Protein AF-A0A7X7Q113-F1 (afdb_monomer)

Mean predicted aligned error: 9.28 Å

Radius of gyration: 23.84 Å; Cα contacts (8 Å, |Δi|>4): 70; chains: 1; bounding box: 50×26×74 Å

Structure (mmCIF, N/CA/C/O backbone):
data_AF-A0A7X7Q113-F1
#
_entry.id   AF-A0A7X7Q113-F1
#
loop_
_atom_site.group_PDB
_atom_site.id
_atom_site.type_symbol
_atom_site.label_atom_id
_atom_site.label_alt_id
_atom_site.label_comp_id
_atom_site.label_asym_id
_atom_site.label_entity_id
_atom_site.label_seq_id
_atom_site.pdbx_PDB_ins_code
_atom_site.Cartn_x
_atom_site.Cartn_y
_atom_site.Cartn_z
_atom_site.occupancy
_atom_site.B_iso_or_equiv
_atom_site.auth_seq_id
_atom_site.auth_comp_id
_atom_site.auth_asym_id
_atom_site.auth_atom_id
_atom_site.pdbx_PDB_model_num
ATOM 1 N N . MET A 1 1 ? -24.265 -12.785 23.932 1.00 40.69 1 MET A N 1
ATOM 2 C CA . MET A 1 1 ? -24.014 -12.085 22.654 1.00 40.69 1 MET A CA 1
ATOM 3 C C . MET A 1 1 ? -23.791 -13.153 21.601 1.00 40.69 1 MET A C 1
ATOM 5 O O . MET A 1 1 ? -22.814 -13.877 21.727 1.00 40.69 1 MET A O 1
ATOM 9 N N . GLU A 1 2 ? -24.715 -13.321 20.654 1.00 35.16 2 GLU A N 1
ATOM 10 C CA . GLU A 1 2 ? -24.545 -14.275 19.549 1.00 35.16 2 GLU A CA 1
ATOM 11 C C . GLU A 1 2 ? -23.241 -13.982 18.796 1.00 35.16 2 GLU A C 1
ATOM 13 O O . GLU A 1 2 ? -22.988 -12.841 18.396 1.00 35.16 2 GLU A O 1
ATOM 18 N N . GLU A 1 3 ? -22.408 -15.008 18.610 1.00 43.66 3 GLU A N 1
ATOM 19 C CA . GLU A 1 3 ? -21.246 -14.952 17.726 1.00 43.66 3 GLU A CA 1
ATOM 20 C C . GLU A 1 3 ? -21.732 -14.803 16.286 1.00 43.66 3 GLU A C 1
ATOM 22 O O . GLU A 1 3 ? -21.934 -15.765 15.544 1.00 43.66 3 GLU A O 1
ATOM 27 N N . LYS A 1 4 ? -21.954 -13.557 15.875 1.00 56.31 4 LYS A N 1
ATOM 28 C CA . LYS A 1 4 ? -22.219 -13.236 14.481 1.00 56.31 4 LYS A CA 1
ATOM 29 C C . LYS A 1 4 ? -20.980 -13.661 13.691 1.00 56.31 4 LYS A C 1
ATOM 31 O O . LYS A 1 4 ? -19.933 -13.033 13.838 1.00 56.31 4 LYS A O 1
ATOM 36 N N . LYS A 1 5 ? -21.084 -14.725 12.883 1.00 53.53 5 LYS A N 1
ATOM 37 C CA . LY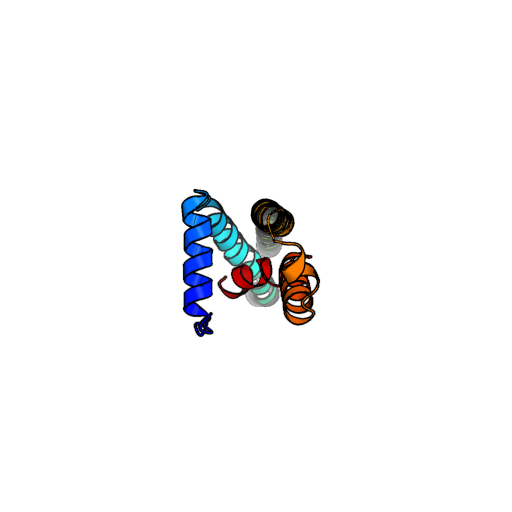S A 1 5 ? -20.001 -15.184 11.995 1.00 53.53 5 LYS A CA 1
ATOM 38 C C . LYS A 1 5 ? -19.566 -14.020 11.106 1.00 53.53 5 LYS A C 1
ATOM 40 O O . LYS A 1 5 ? -20.217 -13.701 10.111 1.00 53.53 5 LYS A O 1
ATOM 45 N N . MET A 1 6 ? -18.484 -13.349 11.492 1.00 64.50 6 MET A N 1
ATOM 46 C CA . MET A 1 6 ? -17.931 -12.238 10.732 1.00 64.50 6 MET A CA 1
ATOM 47 C C . MET A 1 6 ? -17.257 -12.814 9.492 1.00 64.50 6 MET A C 1
ATOM 49 O O . MET A 1 6 ? -16.135 -13.299 9.544 1.00 64.50 6 MET A O 1
ATOM 53 N N . THR A 1 7 ? -17.984 -12.812 8.378 1.00 75.62 7 THR A N 1
ATOM 54 C CA . THR A 1 7 ? -17.443 -13.232 7.083 1.00 75.62 7 THR A CA 1
ATOM 55 C C . THR A 1 7 ? -16.465 -12.169 6.586 1.00 75.62 7 THR A C 1
ATOM 57 O O . THR A 1 7 ? -16.705 -10.975 6.783 1.00 75.62 7 THR A O 1
ATOM 60 N N . THR A 1 8 ? -15.395 -12.567 5.899 1.00 69.81 8 THR A N 1
ATOM 61 C CA . THR A 1 8 ? -14.359 -11.664 5.358 1.00 69.81 8 THR A CA 1
ATOM 62 C C . THR A 1 8 ? -14.962 -10.520 4.535 1.00 69.81 8 THR A C 1
ATOM 64 O O . THR A 1 8 ? -14.569 -9.365 4.673 1.00 69.81 8 THR A O 1
ATOM 67 N N . TRP A 1 9 ? -16.022 -10.815 3.777 1.00 71.50 9 TRP A N 1
ATOM 68 C CA . TRP A 1 9 ? -16.781 -9.837 2.995 1.00 71.50 9 TRP A CA 1
ATOM 69 C C . TRP A 1 9 ? -17.469 -8.752 3.838 1.00 71.50 9 TRP A C 1
ATOM 71 O O . TRP A 1 9 ? -17.511 -7.582 3.462 1.00 71.50 9 TRP A O 1
ATOM 81 N N . TYR A 1 10 ? -17.997 -9.116 5.009 1.00 77.50 10 TYR A N 1
ATOM 82 C CA . TYR A 1 10 ? -18.615 -8.160 5.928 1.00 77.50 10 TYR A CA 1
ATOM 83 C C . TYR A 1 10 ? -17.572 -7.206 6.518 1.00 77.50 10 TYR A C 1
ATOM 85 O O . TYR A 1 10 ? -17.827 -6.006 6.642 1.00 77.50 10 TYR A O 1
ATOM 93 N N . ILE A 1 11 ? -16.388 -7.733 6.840 1.00 75.56 11 ILE A N 1
ATOM 94 C CA . ILE A 1 11 ? -15.259 -6.942 7.336 1.00 75.56 11 ILE A CA 1
ATOM 95 C C . ILE A 1 11 ? -14.795 -5.976 6.243 1.00 75.56 11 ILE A C 1
ATOM 97 O O . ILE A 1 11 ? -14.742 -4.775 6.499 1.00 75.56 11 ILE A O 1
ATOM 101 N N . ALA A 1 12 ? -14.587 -6.459 5.016 1.00 69.81 12 ALA A N 1
ATOM 102 C CA . ALA A 1 12 ? -14.220 -5.624 3.873 1.00 69.81 12 ALA A CA 1
ATOM 103 C C . ALA A 1 12 ? -15.246 -4.504 3.622 1.00 69.81 12 ALA A C 1
ATOM 105 O O . ALA A 1 12 ? -14.882 -3.333 3.531 1.00 69.81 12 ALA A O 1
ATOM 106 N N . LYS A 1 13 ? -16.550 -4.822 3.618 1.00 76.69 13 LYS A N 1
ATOM 107 C CA . LYS A 1 13 ? -17.622 -3.824 3.445 1.00 76.69 13 LYS A CA 1
ATOM 108 C C . LYS A 1 13 ? -17.646 -2.785 4.571 1.00 76.69 13 LYS A C 1
ATOM 110 O O . LYS A 1 13 ? -17.910 -1.610 4.318 1.00 76.69 13 LYS A O 1
ATOM 115 N N . ARG A 1 14 ? -17.384 -3.194 5.817 1.00 76.88 14 ARG A N 1
ATOM 116 C CA . ARG A 1 14 ? -17.295 -2.279 6.966 1.00 76.88 14 ARG A CA 1
ATOM 117 C C . ARG A 1 14 ? -16.093 -1.340 6.839 1.00 76.88 14 ARG A C 1
ATOM 119 O O . ARG A 1 14 ? -16.253 -0.148 7.091 1.00 76.88 14 ARG A O 1
ATOM 126 N N . GLN A 1 15 ? -14.942 -1.865 6.434 1.00 73.44 15 GLN A N 1
ATOM 127 C CA . GLN A 1 15 ? -13.718 -1.088 6.228 1.00 73.44 15 GLN A CA 1
ATOM 128 C C . GLN A 1 15 ? -13.879 -0.084 5.072 1.00 73.44 15 GLN A C 1
ATOM 130 O O . GLN A 1 15 ? -13.635 1.108 5.245 1.00 73.44 15 GLN A O 1
ATOM 135 N N . LEU A 1 16 ? -14.449 -0.514 3.941 1.00 71.50 16 LEU A N 1
ATOM 136 C CA . LEU A 1 16 ? -14.838 0.374 2.837 1.00 71.50 16 LEU A CA 1
ATOM 137 C C . LEU A 1 16 ? -15.810 1.475 3.286 1.00 71.50 16 LEU A C 1
ATOM 139 O O . LEU A 1 16 ? -15.664 2.635 2.906 1.00 71.50 16 LEU A O 1
ATOM 143 N N . LYS A 1 17 ? -16.786 1.147 4.140 1.00 75.50 17 LYS A N 1
ATOM 144 C CA . LYS A 1 17 ? -17.723 2.142 4.679 1.00 75.50 17 LYS A CA 1
ATOM 145 C C . LYS A 1 17 ? -17.030 3.160 5.594 1.00 75.50 17 LYS A C 1
ATOM 147 O O . LYS A 1 17 ? -17.382 4.337 5.535 1.00 75.50 17 LYS A O 1
ATOM 152 N N . MET A 1 18 ? -16.062 2.741 6.415 1.00 70.62 18 MET A N 1
ATOM 153 C CA . MET A 1 18 ? -15.249 3.660 7.229 1.00 70.62 18 MET A CA 1
ATOM 154 C C . MET A 1 18 ? -14.495 4.658 6.345 1.00 70.62 18 MET A C 1
ATOM 156 O O . MET A 1 18 ? -14.596 5.859 6.575 1.00 70.62 18 MET A O 1
ATOM 160 N N . LEU A 1 19 ? -13.856 4.180 5.277 1.00 68.62 19 LEU A N 1
ATOM 161 C CA . LEU A 1 19 ? -13.129 5.019 4.318 1.00 68.62 19 LEU A CA 1
ATOM 162 C C . LEU A 1 19 ? -14.017 6.055 3.611 1.00 68.62 19 LEU A C 1
ATOM 164 O O . LEU A 1 19 ? -13.643 7.222 3.487 1.00 68.62 19 LEU A O 1
ATOM 168 N N . ILE A 1 20 ? -15.215 5.649 3.181 1.00 66.88 20 ILE A N 1
ATOM 169 C CA . ILE A 1 20 ? -16.185 6.551 2.536 1.00 66.88 20 ILE A CA 1
ATOM 170 C C . ILE A 1 20 ? -16.673 7.625 3.519 1.00 66.88 20 ILE A C 1
ATOM 172 O O . ILE A 1 20 ? -16.859 8.780 3.137 1.00 66.88 20 ILE A O 1
ATOM 176 N N . THR A 1 21 ? -16.847 7.261 4.793 1.00 66.62 21 THR A N 1
ATOM 177 C CA . THR A 1 21 ? -17.321 8.179 5.842 1.00 66.62 21 THR A CA 1
ATOM 178 C C . THR A 1 21 ? -16.294 9.272 6.145 1.00 66.62 21 THR A C 1
ATOM 180 O O . THR A 1 21 ? -16.668 10.417 6.383 1.00 66.62 21 THR A O 1
ATOM 183 N N . GLU A 1 22 ? -15.003 8.951 6.072 1.00 67.19 22 GLU A N 1
ATOM 184 C CA . GLU A 1 22 ? -13.912 9.902 6.318 1.00 67.19 22 GLU A CA 1
ATOM 185 C C . GLU A 1 22 ? -13.577 10.766 5.069 1.00 67.19 22 GLU A C 1
ATOM 187 O O . GLU A 1 22 ? -12.689 11.611 5.132 1.00 67.19 22 GLU A O 1
ATOM 192 N N . ARG A 1 23 ? -14.314 10.615 3.947 1.00 61.78 23 ARG A N 1
ATOM 193 C CA . ARG A 1 23 ? -14.159 11.351 2.662 1.00 61.78 23 ARG A CA 1
ATOM 194 C C . ARG A 1 23 ? -12.783 11.241 1.993 1.00 61.78 23 ARG A C 1
ATOM 196 O O . ARG A 1 23 ? -12.395 12.117 1.224 1.00 61.78 23 ARG A O 1
ATOM 203 N N . GLN A 1 24 ? -12.043 10.164 2.231 1.00 66.25 24 GLN A N 1
ATOM 204 C CA . GLN A 1 24 ? -10.666 10.055 1.738 1.00 66.25 24 GLN A CA 1
ATOM 205 C C . GLN A 1 24 ? -10.522 9.090 0.551 1.00 66.25 24 GLN A C 1
ATOM 207 O O . GLN A 1 24 ? -9.578 8.313 0.452 1.00 66.25 24 GLN A O 1
ATOM 212 N N . TYR A 1 25 ? -11.451 9.185 -0.402 1.00 66.94 25 TYR A N 1
ATOM 213 C CA . TYR A 1 25 ? -11.435 8.445 -1.676 1.00 66.94 25 TYR A CA 1
ATOM 214 C C . TYR A 1 25 ? -10.148 8.656 -2.492 1.00 66.94 25 TYR A C 1
ATOM 216 O O . TYR A 1 25 ? -9.777 7.791 -3.279 1.00 66.94 25 TYR A O 1
ATOM 224 N N . PHE A 1 26 ? -9.447 9.773 -2.273 1.00 68.56 26 PHE A N 1
ATOM 225 C CA . PHE A 1 26 ? -8.160 10.071 -2.903 1.00 68.56 26 PHE A CA 1
ATOM 226 C C . PHE A 1 26 ? -7.081 9.017 -2.610 1.00 68.56 26 PHE A C 1
ATOM 228 O O . PHE A 1 26 ? -6.199 8.805 -3.435 1.00 68.56 26 PHE A O 1
ATOM 235 N N . VAL A 1 27 ? -7.172 8.309 -1.483 1.00 71.69 27 VAL A N 1
ATOM 236 C CA . VAL A 1 27 ? -6.171 7.298 -1.115 1.00 71.69 27 VAL A CA 1
ATOM 237 C C . VAL A 1 27 ? -6.253 6.073 -2.009 1.00 71.69 27 VAL A C 1
ATOM 239 O O . VAL A 1 27 ? -5.222 5.582 -2.433 1.00 71.69 27 VAL A O 1
ATOM 242 N N . PHE A 1 28 ? -7.449 5.646 -2.425 1.00 72.38 28 PHE A N 1
ATOM 243 C CA . PHE A 1 28 ? -7.561 4.568 -3.415 1.00 72.38 28 PHE A CA 1
ATOM 244 C C . PHE A 1 28 ? -6.943 4.940 -4.755 1.00 72.38 28 PHE A C 1
ATOM 246 O O . PHE A 1 28 ? -6.352 4.099 -5.423 1.00 72.38 28 PHE A O 1
ATOM 253 N N . PHE A 1 29 ? -7.080 6.203 -5.149 1.00 75.94 29 PHE A N 1
ATOM 254 C CA . PHE A 1 29 ? -6.461 6.692 -6.368 1.00 75.94 29 PHE A CA 1
ATOM 255 C C . PHE A 1 29 ? -4.930 6.697 -6.250 1.00 75.94 29 PHE A C 1
ATOM 257 O O . PHE A 1 29 ? -4.256 6.251 -7.174 1.00 75.94 29 PHE A O 1
ATOM 264 N N . MET A 1 30 ? -4.388 7.117 -5.101 1.00 75.12 30 MET A N 1
ATOM 265 C CA . MET A 1 30 ? -2.951 7.048 -4.806 1.00 75.12 30 MET A CA 1
ATOM 266 C C . MET A 1 30 ? -2.426 5.608 -4.754 1.00 75.12 30 MET A C 1
ATOM 268 O O . MET A 1 30 ? -1.446 5.317 -5.432 1.00 75.12 30 MET A O 1
ATOM 272 N N . MET A 1 31 ? -3.114 4.696 -4.061 1.00 77.19 31 MET A N 1
ATOM 273 C CA . MET A 1 31 ? -2.768 3.269 -4.020 1.00 77.19 31 MET A CA 1
ATOM 274 C C . MET A 1 31 ? -2.790 2.644 -5.418 1.00 77.19 31 MET A C 1
ATOM 276 O O . MET A 1 31 ? -1.891 1.892 -5.779 1.00 77.19 31 MET A O 1
ATOM 280 N N . PHE A 1 32 ? -3.789 2.978 -6.242 1.00 82.12 32 PHE A N 1
ATOM 281 C CA . PHE A 1 32 ? -3.873 2.486 -7.617 1.00 82.12 32 PHE A CA 1
ATOM 282 C C . PHE A 1 32 ? -2.720 3.003 -8.486 1.00 82.12 32 PHE A C 1
ATOM 284 O O . PHE A 1 32 ? -2.114 2.232 -9.227 1.00 82.12 32 PHE A O 1
ATOM 291 N N . ILE A 1 33 ? -2.387 4.294 -8.377 1.00 83.44 33 ILE A N 1
ATOM 292 C CA . ILE A 1 33 ? -1.211 4.873 -9.037 1.00 83.44 33 ILE A CA 1
ATOM 293 C C . ILE A 1 33 ? 0.045 4.132 -8.580 1.00 83.44 33 ILE A C 1
ATOM 295 O O . ILE A 1 33 ? 0.800 3.645 -9.418 1.00 83.44 33 ILE A O 1
ATOM 299 N N . ASN A 1 34 ? 0.236 3.987 -7.270 1.00 85.38 34 ASN A N 1
ATOM 300 C CA . ASN A 1 34 ? 1.380 3.288 -6.704 1.00 85.38 34 ASN A CA 1
ATOM 301 C C . ASN A 1 34 ? 1.486 1.859 -7.260 1.00 85.38 34 ASN A C 1
ATOM 303 O O . ASN A 1 34 ? 2.526 1.488 -7.790 1.00 85.38 34 ASN A O 1
ATOM 307 N N . MET A 1 35 ? 0.386 1.102 -7.276 1.00 85.50 35 MET A N 1
ATOM 308 C CA . MET A 1 35 ? 0.328 -0.252 -7.837 1.00 85.50 35 MET A CA 1
ATOM 309 C C . MET A 1 35 ? 0.778 -0.301 -9.307 1.00 85.50 35 MET A C 1
ATOM 311 O O . MET A 1 35 ? 1.561 -1.172 -9.687 1.00 85.50 35 MET A O 1
ATOM 315 N N . VAL A 1 36 ? 0.319 0.638 -10.142 1.00 87.81 36 VAL A N 1
ATOM 316 C CA . VAL A 1 36 ? 0.692 0.696 -11.566 1.00 87.81 36 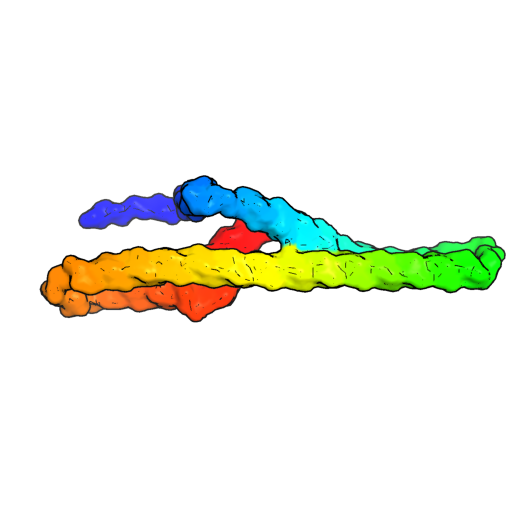VAL A CA 1
ATOM 317 C C . VAL A 1 36 ? 2.173 1.050 -11.740 1.00 87.81 36 VAL A C 1
ATOM 319 O O . VAL A 1 36 ? 2.880 0.400 -12.513 1.00 87.81 36 VAL A O 1
ATOM 322 N N . PHE A 1 37 ? 2.680 2.053 -11.023 1.00 87.25 37 PHE A N 1
ATOM 323 C CA . PHE A 1 37 ? 4.069 2.504 -11.167 1.00 87.25 37 PHE A CA 1
ATOM 324 C C . PHE A 1 37 ? 5.078 1.549 -10.512 1.00 87.25 37 PHE A C 1
ATOM 326 O O . PHE A 1 37 ? 6.111 1.247 -11.107 1.00 87.25 37 PHE A O 1
ATOM 333 N N . ALA A 1 38 ? 4.763 0.987 -9.347 1.00 87.06 38 ALA A N 1
ATOM 334 C CA . ALA A 1 38 ? 5.576 -0.047 -8.713 1.00 87.06 38 ALA A CA 1
ATOM 335 C C . ALA A 1 38 ? 5.569 -1.348 -9.535 1.00 87.06 38 ALA A C 1
ATOM 337 O O . ALA A 1 38 ? 6.613 -1.971 -9.721 1.00 87.06 38 ALA A O 1
ATOM 338 N N . GLY A 1 39 ? 4.412 -1.731 -10.088 1.00 86.19 39 GLY A N 1
ATOM 339 C CA . GLY A 1 39 ? 4.264 -2.930 -10.916 1.00 86.19 39 GLY A CA 1
ATOM 340 C C . GLY A 1 39 ? 4.917 -2.829 -12.299 1.00 86.19 39 GLY A C 1
ATOM 341 O O . GLY A 1 39 ? 5.299 -3.847 -12.871 1.00 86.19 39 GLY A O 1
ATOM 342 N N . THR A 1 40 ? 5.098 -1.622 -12.842 1.00 88.38 40 THR A N 1
ATOM 343 C CA . THR A 1 40 ? 5.765 -1.420 -14.143 1.00 88.38 40 THR A CA 1
ATOM 344 C C . THR A 1 40 ? 7.288 -1.505 -14.062 1.00 88.38 40 THR A C 1
ATOM 346 O O . THR A 1 40 ? 7.912 -1.897 -15.046 1.00 88.38 40 THR A O 1
ATOM 349 N N . LEU A 1 41 ? 7.904 -1.235 -12.907 1.00 87.94 41 LEU A N 1
ATOM 350 C CA . LEU A 1 41 ? 9.354 -1.372 -12.709 1.00 87.94 41 LEU A CA 1
ATOM 351 C C . LEU A 1 41 ? 9.914 -2.763 -13.075 1.00 87.94 41 LEU A C 1
ATOM 353 O O . LEU A 1 41 ? 10.842 -2.819 -13.888 1.00 87.94 41 LEU A O 1
ATOM 357 N N . PRO A 1 42 ? 9.381 -3.890 -12.556 1.00 89.31 42 PRO A N 1
ATOM 358 C CA . PRO A 1 42 ? 9.875 -5.217 -12.926 1.00 89.31 42 PRO A CA 1
ATOM 359 C C . PRO A 1 42 ? 9.618 -5.548 -14.401 1.00 89.31 42 PRO A C 1
ATOM 361 O O . PRO A 1 42 ? 10.419 -6.250 -15.017 1.00 89.31 42 PRO A O 1
ATOM 364 N N . VAL A 1 43 ? 8.543 -5.011 -14.991 1.00 88.75 43 VAL A N 1
ATOM 365 C CA . VAL A 1 43 ? 8.257 -5.160 -16.424 1.00 88.75 43 VAL A CA 1
ATOM 366 C C . VAL A 1 43 ? 9.352 -4.474 -17.238 1.00 88.75 43 VAL A C 1
ATOM 368 O O . VAL A 1 43 ? 9.988 -5.122 -18.064 1.00 88.75 43 VAL A O 1
ATOM 371 N N . ILE A 1 44 ? 9.645 -3.200 -16.958 1.00 86.12 44 ILE A N 1
ATOM 372 C CA . ILE A 1 44 ? 10.720 -2.452 -17.626 1.00 86.12 44 ILE A CA 1
ATOM 373 C C . ILE A 1 44 ? 12.050 -3.201 -17.486 1.00 86.12 44 ILE A C 1
ATOM 375 O O . ILE A 1 44 ? 12.727 -3.429 -18.487 1.00 86.12 44 ILE A O 1
ATOM 379 N N . ALA A 1 45 ? 12.387 -3.651 -16.274 1.00 86.56 45 ALA A N 1
ATOM 380 C CA . ALA A 1 45 ? 13.619 -4.389 -16.009 1.00 86.56 45 ALA A CA 1
ATOM 381 C C . ALA A 1 45 ? 13.747 -5.667 -16.859 1.00 86.56 45 ALA A C 1
ATOM 383 O O . ALA A 1 45 ? 14.826 -5.953 -17.377 1.00 86.56 45 ALA A O 1
ATOM 384 N N . ALA A 1 46 ? 12.650 -6.403 -17.059 1.00 88.56 46 ALA A N 1
ATOM 385 C CA . ALA A 1 46 ? 12.629 -7.607 -17.889 1.00 88.56 46 ALA A CA 1
ATOM 386 C C . ALA A 1 46 ? 12.768 -7.313 -19.394 1.00 88.56 46 ALA A C 1
ATOM 388 O O . ALA A 1 46 ? 13.290 -8.146 -20.137 1.00 88.56 46 ALA A O 1
ATOM 389 N N . PHE A 1 47 ? 12.320 -6.142 -19.856 1.00 86.56 47 PHE A N 1
ATOM 390 C CA . PHE A 1 47 ? 12.401 -5.752 -21.266 1.00 86.56 47 PHE A CA 1
ATOM 391 C C . PHE A 1 47 ? 13.744 -5.117 -21.658 1.00 86.56 47 PHE A C 1
ATOM 393 O O . PHE A 1 47 ? 14.093 -5.164 -22.838 1.00 86.56 47 PHE A O 1
ATOM 400 N N . ILE A 1 48 ? 14.529 -4.589 -20.708 1.00 84.56 48 ILE A N 1
ATOM 401 C CA . ILE A 1 48 ? 15.848 -3.981 -20.983 1.00 84.56 48 ILE A CA 1
ATOM 402 C C . ILE A 1 48 ? 16.762 -4.904 -21.817 1.00 84.56 48 ILE A C 1
ATOM 404 O O . ILE A 1 48 ? 17.241 -4.454 -22.860 1.00 84.56 48 ILE A O 1
ATOM 408 N N . PRO A 1 49 ? 16.988 -6.186 -21.454 1.00 85.25 49 PRO A N 1
ATOM 409 C CA . PRO A 1 49 ? 17.861 -7.065 -22.233 1.00 85.25 49 PRO A CA 1
ATOM 410 C C . PRO A 1 49 ? 17.364 -7.281 -23.662 1.00 85.25 49 PRO A C 1
ATOM 412 O O . PRO A 1 49 ? 18.166 -7.359 -24.588 1.00 85.25 49 PRO A O 1
ATOM 415 N N . ARG A 1 50 ? 16.039 -7.347 -23.851 1.00 86.12 50 ARG A N 1
ATOM 416 C CA . ARG A 1 50 ? 15.438 -7.539 -25.171 1.00 86.12 50 ARG A CA 1
ATOM 417 C C . ARG A 1 50 ? 15.692 -6.341 -26.081 1.00 86.12 50 ARG A C 1
ATOM 419 O O . ARG A 1 50 ? 16.139 -6.543 -27.203 1.00 86.12 50 ARG A O 1
ATOM 426 N N . PHE A 1 51 ? 15.498 -5.121 -25.578 1.00 83.31 51 PHE A N 1
ATOM 427 C CA . PHE A 1 51 ? 15.807 -3.908 -26.340 1.00 83.31 51 PHE A CA 1
ATOM 428 C C . PHE A 1 51 ? 17.287 -3.832 -26.731 1.00 83.31 51 PHE A C 1
ATOM 430 O O . PHE A 1 51 ? 17.604 -3.479 -27.862 1.00 83.31 51 PHE A O 1
ATOM 437 N N . ILE A 1 52 ? 18.195 -4.211 -25.826 1.00 81.31 52 ILE A N 1
ATOM 438 C CA . ILE A 1 52 ? 19.636 -4.226 -26.114 1.00 81.31 52 ILE A CA 1
ATOM 439 C C . ILE A 1 52 ? 19.962 -5.222 -27.236 1.00 81.31 52 ILE A C 1
ATOM 441 O O . ILE A 1 52 ? 20.704 -4.883 -28.155 1.00 81.31 52 ILE A O 1
ATOM 445 N N . ILE A 1 53 ? 19.406 -6.437 -27.181 1.00 85.12 53 ILE A N 1
ATOM 446 C CA . ILE A 1 53 ? 19.635 -7.466 -28.207 1.00 85.12 53 ILE A CA 1
ATOM 447 C C . ILE A 1 53 ? 19.093 -7.013 -29.561 1.00 85.12 53 ILE A C 1
ATOM 449 O O . ILE A 1 53 ? 19.809 -7.122 -30.555 1.00 85.12 53 ILE A O 1
ATOM 453 N N . ASP A 1 54 ? 17.869 -6.484 -29.598 1.00 85.00 54 ASP A N 1
ATOM 454 C CA . ASP A 1 54 ? 17.249 -6.028 -30.843 1.00 85.00 54 ASP A CA 1
ATOM 455 C C . ASP A 1 54 ? 18.134 -4.970 -31.521 1.00 85.00 54 ASP A C 1
ATOM 457 O O . ASP A 1 54 ? 18.450 -5.106 -32.702 1.00 85.00 54 ASP A O 1
ATOM 461 N N . HIS A 1 55 ? 18.652 -4.007 -30.750 1.00 79.75 55 HIS A N 1
ATOM 462 C CA . HIS A 1 55 ? 19.571 -2.978 -31.241 1.00 79.75 55 HIS A CA 1
ATOM 463 C C . HIS A 1 55 ? 20.947 -3.501 -31.687 1.00 79.75 55 HIS A C 1
ATOM 465 O O . HIS A 1 55 ? 21.524 -2.977 -32.644 1.00 79.75 55 HIS A O 1
ATOM 471 N N . LEU A 1 56 ? 21.483 -4.531 -31.025 1.00 78.50 56 LEU A N 1
ATOM 472 C CA . LEU A 1 56 ? 22.740 -5.172 -31.433 1.00 78.50 56 LEU A CA 1
ATOM 473 C C . LEU A 1 56 ? 22.587 -5.941 -32.753 1.00 78.50 56 LEU A C 1
ATOM 475 O O . LEU A 1 56 ? 23.503 -5.948 -33.572 1.00 78.50 56 LEU A O 1
ATOM 479 N N . VAL A 1 57 ? 21.436 -6.583 -32.971 1.00 84.44 57 VAL A N 1
ATOM 480 C CA . VAL A 1 57 ? 21.169 -7.385 -34.176 1.00 84.44 57 VAL A CA 1
ATOM 481 C C . VAL A 1 5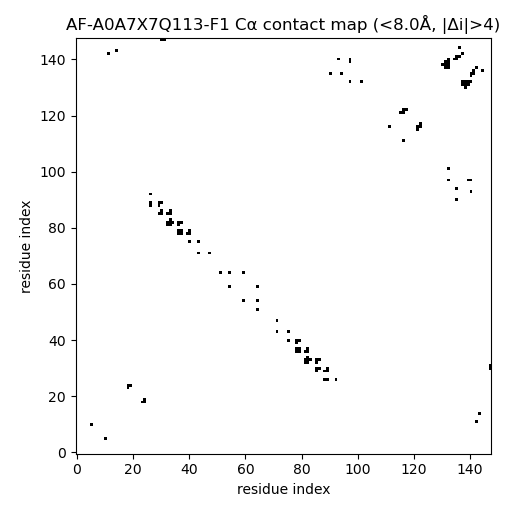7 ? 20.867 -6.498 -35.387 1.00 84.44 57 VAL A C 1
ATOM 483 O O . VAL A 1 57 ? 21.272 -6.826 -36.503 1.00 84.44 57 VAL A O 1
ATOM 486 N N . SER A 1 58 ? 20.187 -5.366 -35.193 1.00 78.00 58 SER A N 1
ATOM 487 C CA . SER A 1 58 ? 19.750 -4.497 -36.292 1.00 78.00 58 SER A CA 1
ATOM 488 C C . SER A 1 58 ? 20.835 -3.594 -36.899 1.00 78.00 58 SER A C 1
ATOM 490 O O . SER A 1 58 ? 20.511 -2.835 -37.809 1.00 78.00 58 SER A O 1
ATOM 492 N N . ASN A 1 59 ? 22.098 -3.649 -36.441 1.00 69.25 59 ASN A N 1
ATOM 493 C CA . ASN A 1 59 ? 23.166 -2.706 -36.840 1.00 69.25 59 ASN A CA 1
ATOM 494 C C . ASN A 1 59 ? 22.701 -1.234 -36.767 1.00 69.25 59 ASN A C 1
ATOM 496 O O . ASN A 1 59 ? 22.988 -0.417 -37.644 1.00 69.25 59 ASN A O 1
ATOM 500 N N . THR A 1 60 ? 21.922 -0.904 -35.734 1.00 66.62 60 THR A N 1
ATOM 501 C CA . THR A 1 60 ? 21.442 0.464 -35.509 1.00 66.62 60 THR A CA 1
ATOM 502 C C . THR A 1 60 ? 22.581 1.385 -35.081 1.00 66.62 60 THR A C 1
ATOM 504 O O . THR A 1 60 ? 23.554 0.944 -34.472 1.00 66.62 60 THR A O 1
ATOM 507 N N . ILE A 1 61 ? 22.446 2.674 -35.398 1.00 75.31 61 ILE A N 1
ATOM 508 C CA . ILE A 1 61 ? 23.421 3.716 -35.061 1.00 75.31 61 ILE A CA 1
ATOM 509 C C . ILE A 1 61 ? 23.617 3.740 -33.535 1.00 75.31 61 ILE A C 1
ATOM 511 O O . ILE A 1 61 ? 22.641 3.730 -32.786 1.00 75.31 61 ILE A O 1
ATOM 515 N N . GLU A 1 62 ? 24.868 3.801 -33.063 1.00 75.19 62 GLU A N 1
ATOM 516 C CA . GLU A 1 62 ? 25.208 3.790 -31.627 1.00 75.19 62 GLU A CA 1
ATOM 517 C C . GLU A 1 62 ? 24.453 4.865 -30.817 1.00 75.19 62 GLU A C 1
ATOM 519 O O . GLU A 1 62 ? 24.114 4.652 -29.651 1.00 75.19 62 GLU A O 1
ATOM 524 N N . SER A 1 63 ? 24.120 6.000 -31.448 1.00 79.12 63 SER A N 1
ATOM 525 C CA . SER A 1 63 ? 23.331 7.080 -30.844 1.00 79.12 63 SER A CA 1
ATOM 526 C C . SER A 1 63 ? 21.935 6.642 -30.406 1.00 79.12 63 SER A C 1
ATOM 528 O O . SER A 1 63 ? 21.459 7.087 -29.360 1.00 79.12 63 SER A O 1
ATOM 530 N N . ASP A 1 64 ? 21.287 5.762 -31.169 1.00 80.75 64 ASP A N 1
ATOM 531 C CA . ASP A 1 64 ? 19.909 5.332 -30.910 1.00 80.75 64 ASP A CA 1
ATOM 532 C C . ASP A 1 64 ? 19.854 4.365 -29.723 1.00 80.75 64 ASP A C 1
ATOM 534 O O . ASP A 1 64 ? 18.917 4.392 -28.920 1.00 80.75 64 ASP A O 1
ATOM 538 N N . ILE A 1 65 ? 20.913 3.569 -29.553 1.00 81.31 65 ILE A N 1
ATOM 539 C CA . ILE A 1 65 ? 21.092 2.666 -28.411 1.00 81.31 65 ILE A CA 1
ATOM 540 C C . ILE A 1 65 ? 21.237 3.483 -27.126 1.00 81.31 65 ILE A C 1
ATOM 542 O O . ILE A 1 65 ? 20.533 3.243 -26.142 1.00 81.31 65 ILE A O 1
ATOM 546 N N . ILE A 1 66 ? 22.118 4.487 -27.146 1.00 83.00 66 ILE A N 1
ATOM 547 C CA . ILE A 1 66 ? 22.365 5.362 -25.995 1.00 83.00 66 ILE A CA 1
ATOM 548 C C . ILE A 1 66 ? 21.091 6.138 -25.630 1.00 83.00 66 ILE A C 1
ATOM 550 O O . ILE A 1 66 ? 20.723 6.181 -24.454 1.00 83.00 66 ILE A O 1
ATOM 554 N N . MET A 1 67 ? 20.373 6.685 -26.618 1.00 85.69 67 MET A N 1
ATOM 555 C CA . MET A 1 67 ? 19.090 7.367 -26.395 1.00 85.69 67 MET A CA 1
ATOM 556 C C . MET A 1 67 ? 18.049 6.452 -25.746 1.00 85.69 67 MET A C 1
ATOM 558 O O . MET A 1 67 ? 17.382 6.861 -24.794 1.00 85.69 67 MET A O 1
ATOM 562 N N . THR A 1 68 ? 17.936 5.206 -26.206 1.00 84.62 68 THR A N 1
ATOM 563 C CA . THR A 1 68 ? 16.965 4.242 -25.665 1.00 84.62 68 THR A CA 1
ATOM 564 C C . THR A 1 68 ? 17.287 3.862 -24.218 1.00 84.62 68 THR A C 1
ATOM 566 O O . THR A 1 68 ? 16.389 3.811 -23.376 1.00 84.62 68 THR A O 1
ATOM 569 N N . ILE A 1 69 ? 18.567 3.670 -23.887 1.00 84.38 69 ILE A N 1
ATOM 570 C CA . ILE A 1 69 ? 19.009 3.392 -22.510 1.00 84.38 69 ILE A CA 1
ATOM 571 C C . ILE A 1 69 ? 18.729 4.591 -21.594 1.00 84.38 69 ILE A C 1
ATOM 573 O O . ILE A 1 69 ? 18.199 4.419 -20.493 1.00 84.38 69 ILE A O 1
ATOM 577 N N . ILE A 1 70 ? 19.042 5.810 -22.041 1.00 88.56 70 ILE A N 1
ATOM 578 C CA . ILE A 1 70 ? 18.757 7.036 -21.279 1.00 88.56 70 ILE A CA 1
ATOM 579 C C . ILE A 1 70 ? 17.247 7.181 -21.056 1.00 88.56 70 ILE A C 1
ATOM 581 O O . ILE A 1 70 ? 16.810 7.457 -19.941 1.00 88.56 70 ILE A O 1
ATOM 585 N N . PHE A 1 71 ? 16.435 6.934 -22.082 1.00 89.69 71 PHE A N 1
ATOM 586 C CA . PHE A 1 71 ? 14.983 6.994 -21.963 1.00 89.69 71 PHE A CA 1
ATOM 587 C C . PHE A 1 71 ? 14.441 5.979 -20.946 1.00 89.69 71 PHE A C 1
ATOM 589 O O . PHE A 1 71 ? 13.697 6.360 -20.042 1.00 89.69 71 PHE A O 1
ATOM 596 N N . LEU A 1 72 ? 14.840 4.706 -21.044 1.00 87.81 72 LEU A N 1
ATOM 597 C CA . LEU A 1 72 ? 14.382 3.652 -20.132 1.00 87.81 72 LEU A CA 1
ATOM 598 C C . LEU A 1 72 ? 14.815 3.916 -18.687 1.00 87.81 72 LEU A C 1
ATOM 600 O O . LEU A 1 72 ? 14.026 3.723 -17.762 1.00 87.81 72 LEU A O 1
ATOM 604 N N . THR A 1 73 ? 16.044 4.395 -18.484 1.00 87.50 73 THR A N 1
ATOM 605 C CA . THR A 1 73 ? 16.552 4.722 -17.143 1.00 87.50 73 THR A CA 1
ATOM 606 C C . THR A 1 73 ? 15.810 5.908 -16.534 1.00 87.50 73 THR A C 1
ATOM 608 O O . THR A 1 73 ? 15.321 5.792 -15.409 1.00 87.50 73 THR A O 1
ATOM 611 N N . VAL A 1 74 ? 15.624 7.005 -17.274 1.00 91.62 74 VAL A N 1
ATOM 612 C CA . VAL A 1 74 ? 14.846 8.167 -16.809 1.00 91.62 74 VAL A CA 1
ATOM 613 C C . VAL A 1 74 ? 13.392 7.785 -16.532 1.00 91.62 74 VAL A C 1
ATOM 615 O O . VAL A 1 74 ? 12.847 8.152 -15.491 1.00 91.62 74 VAL A O 1
ATOM 618 N N . PHE A 1 75 ? 12.769 6.999 -17.410 1.00 90.69 75 PHE A N 1
ATOM 619 C CA . PHE A 1 75 ? 11.401 6.529 -17.207 1.00 90.69 75 PHE A CA 1
ATOM 620 C C . PHE A 1 75 ? 11.280 5.650 -15.955 1.00 90.69 75 PHE A C 1
ATOM 622 O O . PHE A 1 75 ? 10.380 5.861 -15.140 1.00 90.69 75 PHE A O 1
ATOM 629 N N . SER A 1 76 ? 12.221 4.721 -15.748 1.00 89.31 76 SER A N 1
ATOM 630 C CA . SER A 1 76 ? 12.259 3.886 -14.541 1.00 89.31 76 SER A CA 1
ATOM 631 C C . SER A 1 76 ? 12.450 4.713 -13.267 1.00 89.31 76 SER A C 1
ATOM 633 O O . SER A 1 76 ? 11.800 4.447 -12.259 1.00 89.31 76 SER A O 1
ATOM 635 N N . LEU A 1 77 ? 13.267 5.770 -13.325 1.00 91.56 77 LEU A N 1
ATOM 636 C CA . LEU A 1 77 ? 13.492 6.672 -12.202 1.00 91.56 77 LEU A CA 1
ATOM 637 C C . LEU A 1 77 ? 12.210 7.422 -11.830 1.00 91.56 77 LEU A C 1
ATOM 639 O O . LEU A 1 77 ? 11.861 7.494 -10.654 1.00 91.56 77 LEU A O 1
ATOM 643 N N . ILE A 1 78 ? 11.481 7.939 -12.822 1.00 91.94 78 ILE A N 1
ATOM 644 C CA . ILE A 1 78 ? 10.190 8.602 -12.597 1.00 91.94 78 ILE A CA 1
ATOM 645 C C . ILE A 1 78 ? 9.197 7.621 -11.967 1.00 91.94 78 ILE A C 1
ATOM 647 O O . ILE A 1 78 ? 8.551 7.966 -10.977 1.00 91.94 78 ILE A O 1
ATOM 651 N N . CYS A 1 79 ? 9.112 6.391 -12.485 1.00 89.38 79 CYS A N 1
ATOM 652 C CA . CYS A 1 79 ? 8.236 5.362 -11.922 1.00 89.38 79 CYS A CA 1
ATOM 653 C C . CYS A 1 79 ? 8.586 5.057 -10.458 1.00 89.38 79 CYS A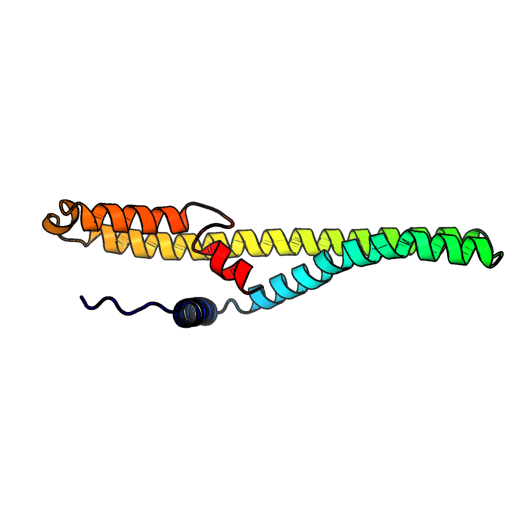 C 1
ATOM 655 O O . CYS A 1 79 ? 7.692 4.998 -9.616 1.00 89.38 79 CYS A O 1
ATOM 657 N N . ALA A 1 80 ? 9.877 4.938 -10.137 1.00 88.94 80 ALA A N 1
ATOM 658 C CA . ALA A 1 80 ? 10.340 4.702 -8.774 1.00 88.94 80 ALA A CA 1
ATOM 659 C C . ALA A 1 80 ? 10.005 5.866 -7.829 1.00 88.94 80 ALA A C 1
ATOM 661 O O . ALA A 1 80 ? 9.531 5.635 -6.720 1.00 88.94 80 ALA A O 1
ATOM 662 N N . ILE A 1 81 ? 10.190 7.116 -8.267 1.00 92.12 81 ILE A N 1
ATOM 663 C CA . ILE A 1 81 ? 9.843 8.299 -7.465 1.00 92.12 81 ILE A CA 1
ATOM 664 C C . ILE A 1 81 ? 8.341 8.323 -7.162 1.00 92.12 81 ILE A C 1
ATOM 666 O O . ILE A 1 81 ? 7.949 8.544 -6.017 1.00 92.12 81 ILE A O 1
ATOM 670 N N . VAL A 1 82 ? 7.500 8.075 -8.170 1.00 90.06 82 VAL A N 1
ATOM 671 C CA . VAL A 1 82 ? 6.040 8.047 -7.993 1.00 90.06 82 VAL A CA 1
ATOM 672 C C . VAL A 1 82 ? 5.623 6.928 -7.039 1.00 90.06 82 VAL A C 1
ATOM 674 O O . VAL A 1 82 ? 4.789 7.170 -6.168 1.00 90.06 82 VAL A O 1
ATOM 677 N N . ALA A 1 83 ? 6.230 5.744 -7.152 1.00 87.62 83 ALA A N 1
ATOM 678 C CA . ALA A 1 83 ? 5.959 4.623 -6.255 1.00 87.62 83 ALA A CA 1
ATOM 679 C C . ALA A 1 83 ? 6.312 4.956 -4.793 1.00 87.62 83 ALA A C 1
ATOM 681 O O . ALA A 1 83 ? 5.484 4.791 -3.900 1.00 87.62 83 ALA A O 1
ATOM 682 N N . VAL A 1 84 ? 7.499 5.526 -4.553 1.00 88.12 84 VAL A N 1
ATOM 683 C CA . VAL A 1 84 ? 7.937 5.934 -3.206 1.00 88.12 84 VAL A CA 1
ATOM 684 C C . VAL A 1 84 ? 6.999 6.985 -2.612 1.00 88.12 84 VAL A C 1
ATOM 686 O O . VAL A 1 84 ? 6.604 6.885 -1.452 1.00 88.12 84 VAL A O 1
ATOM 689 N N . ILE A 1 85 ? 6.607 7.992 -3.399 1.00 87.69 85 ILE A N 1
ATOM 690 C CA . ILE A 1 85 ? 5.651 9.007 -2.942 1.00 87.69 85 ILE A CA 1
ATOM 691 C C . ILE A 1 85 ? 4.315 8.349 -2.576 1.00 87.69 85 ILE A C 1
ATOM 693 O O . ILE A 1 85 ? 3.778 8.646 -1.509 1.00 87.69 85 ILE A O 1
ATOM 697 N N . GLY A 1 86 ? 3.806 7.449 -3.422 1.00 83.75 86 GLY A N 1
ATOM 698 C CA . GLY A 1 86 ? 2.582 6.693 -3.157 1.00 83.75 86 GLY A CA 1
ATOM 699 C C . GLY A 1 86 ? 2.641 5.943 -1.826 1.00 83.75 86 GLY A C 1
ATOM 700 O O . GLY A 1 86 ? 1.761 6.121 -0.986 1.00 83.75 86 GLY A O 1
ATOM 701 N N . GLU A 1 87 ? 3.730 5.216 -1.578 1.00 83.06 87 GLU A N 1
ATOM 702 C CA . GLU A 1 87 ? 3.938 4.462 -0.337 1.00 83.06 87 GLU A CA 1
ATOM 703 C C . GLU A 1 87 ? 3.939 5.367 0.909 1.00 83.06 87 GLU A C 1
ATOM 705 O O . GLU A 1 87 ? 3.306 5.048 1.918 1.00 83.06 87 GLU A O 1
ATOM 710 N N . TYR A 1 88 ? 4.579 6.539 0.844 1.00 83.56 88 TYR A N 1
AT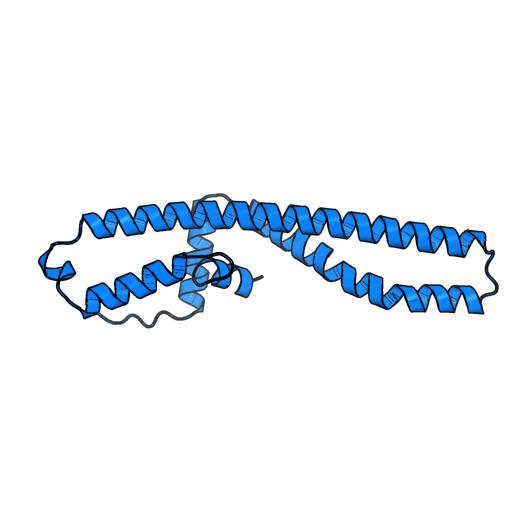OM 711 C CA . TYR A 1 88 ? 4.558 7.497 1.956 1.00 83.56 88 TYR A CA 1
ATOM 712 C C . TYR A 1 88 ? 3.156 8.036 2.253 1.00 83.56 88 TYR A C 1
ATOM 714 O O . TYR A 1 88 ? 2.790 8.189 3.426 1.00 83.56 88 TYR A O 1
ATOM 722 N N . TYR A 1 89 ? 2.370 8.329 1.214 1.00 82.19 89 TYR A N 1
ATOM 723 C CA . TYR A 1 89 ? 0.983 8.763 1.384 1.00 82.19 89 TYR A CA 1
ATOM 724 C C . TYR A 1 89 ? 0.126 7.655 1.998 1.00 82.19 89 TYR A C 1
ATOM 726 O O . TYR A 1 89 ? -0.632 7.934 2.933 1.00 82.19 89 TYR A O 1
ATOM 734 N N . ASP A 1 90 ? 0.287 6.416 1.534 1.00 79.38 90 ASP A N 1
ATOM 735 C CA . ASP A 1 90 ? -0.442 5.255 2.046 1.00 79.38 90 ASP A CA 1
ATOM 736 C C . ASP A 1 90 ? -0.132 5.027 3.534 1.00 79.38 90 ASP A C 1
ATOM 738 O O . ASP A 1 90 ? -1.044 4.959 4.366 1.00 79.38 90 ASP A O 1
ATOM 742 N N . LEU A 1 91 ? 1.150 5.030 3.913 1.00 80.12 91 LEU A N 1
ATOM 743 C CA . LEU A 1 91 ? 1.579 4.873 5.307 1.00 80.12 91 LEU A CA 1
ATOM 744 C C . LEU A 1 91 ? 1.032 5.977 6.221 1.00 80.12 91 LEU A C 1
ATOM 746 O O . LEU A 1 91 ? 0.481 5.691 7.290 1.00 80.12 91 LEU A O 1
ATOM 750 N N . GLY A 1 92 ? 1.166 7.244 5.816 1.00 81.00 92 GLY A N 1
ATOM 751 C CA . GLY A 1 92 ? 0.680 8.379 6.606 1.00 81.00 92 GLY A CA 1
ATOM 752 C C . GLY A 1 92 ? -0.837 8.343 6.793 1.00 81.00 92 GLY A C 1
ATOM 753 O O . GLY A 1 92 ? -1.361 8.633 7.875 1.00 81.00 92 GLY A O 1
ATOM 754 N N . TYR A 1 93 ? -1.546 7.918 5.753 1.00 80.94 93 TYR A N 1
ATOM 755 C CA . TYR A 1 93 ? -2.986 7.761 5.777 1.00 80.94 93 TYR A CA 1
ATOM 756 C C . TYR A 1 93 ? -3.455 6.663 6.736 1.00 80.94 93 TYR A C 1
ATOM 758 O O . TYR A 1 93 ? -4.296 6.906 7.615 1.00 80.94 93 TYR A O 1
ATOM 766 N N . PHE A 1 94 ? -2.909 5.454 6.583 1.00 78.69 94 PHE A N 1
ATOM 767 C CA . PHE A 1 94 ? -3.290 4.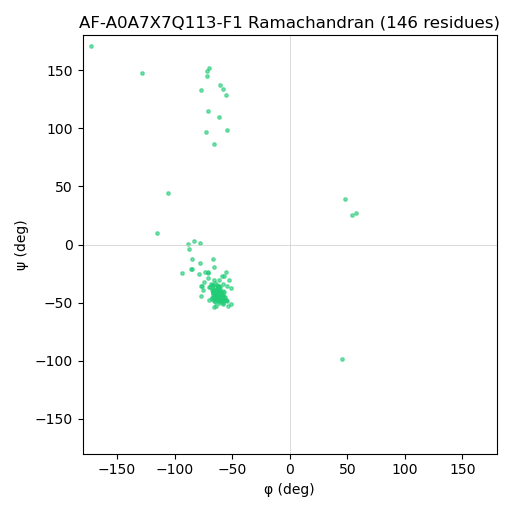318 7.418 1.00 78.69 94 PHE A CA 1
ATOM 768 C C . PHE A 1 94 ? -2.941 4.560 8.881 1.00 78.69 94 PHE A C 1
ATOM 770 O O . PHE A 1 94 ? -3.737 4.211 9.759 1.00 78.69 94 PHE A O 1
ATOM 777 N N . LEU A 1 95 ? -1.833 5.254 9.154 1.00 83.50 95 LEU A N 1
ATOM 778 C CA . LEU A 1 95 ? -1.483 5.695 10.499 1.00 83.50 95 LEU A CA 1
ATOM 779 C C . LEU A 1 95 ? -2.567 6.604 11.099 1.00 83.50 95 LEU A C 1
ATOM 781 O O . LEU A 1 95 ? -3.016 6.364 12.223 1.00 83.50 95 LEU A O 1
ATOM 785 N N . GLY A 1 96 ? -3.036 7.606 10.350 1.00 82.75 96 GLY A N 1
ATOM 786 C CA . GLY A 1 96 ? -4.092 8.517 10.800 1.00 82.75 96 GLY A CA 1
ATOM 787 C C . GLY A 1 96 ? -5.414 7.802 11.094 1.00 82.75 96 GLY A C 1
ATOM 788 O O . GLY A 1 96 ? -6.027 8.018 12.146 1.00 82.75 96 GLY A O 1
ATOM 789 N N . MET A 1 97 ? -5.836 6.897 10.207 1.00 80.06 97 MET A N 1
ATOM 790 C CA . MET A 1 97 ? -7.025 6.067 10.432 1.00 80.06 97 MET A CA 1
ATOM 791 C C . MET A 1 97 ? -6.880 5.163 11.659 1.00 80.06 97 MET A C 1
ATOM 793 O O . MET A 1 97 ? -7.794 5.080 12.485 1.00 80.06 97 MET A O 1
ATOM 797 N N . ARG A 1 98 ? -5.717 4.526 11.817 1.00 83.88 98 ARG A N 1
ATOM 798 C CA . ARG A 1 98 ? -5.423 3.649 12.952 1.00 83.88 98 ARG A CA 1
ATOM 799 C C . ARG A 1 98 ? -5.454 4.409 14.271 1.00 83.88 98 ARG A C 1
ATOM 801 O O . ARG A 1 98 ? -6.034 3.910 15.231 1.00 83.88 98 ARG A O 1
ATOM 808 N N . MET A 1 99 ? -4.917 5.630 14.323 1.00 85.00 99 MET A N 1
ATOM 809 C CA . MET A 1 99 ? -4.983 6.465 15.529 1.00 85.00 99 MET A CA 1
ATOM 810 C C . MET A 1 99 ? -6.422 6.833 15.913 1.00 85.00 99 MET A C 1
ATOM 812 O O . MET A 1 99 ? -6.761 6.800 17.098 1.00 85.00 99 MET A O 1
ATOM 816 N N . LYS A 1 100 ? -7.292 7.131 14.938 1.00 85.81 100 LYS A N 1
ATOM 817 C CA . LYS A 1 100 ? -8.718 7.399 15.202 1.00 85.81 100 LYS A CA 1
ATOM 818 C C . LYS A 1 100 ? -9.427 6.174 15.779 1.00 85.81 100 LYS A C 1
ATOM 820 O O . LYS A 1 100 ? -10.157 6.297 16.764 1.00 85.81 100 LYS A O 1
ATOM 825 N N . GLU A 1 101 ? -9.203 4.994 15.204 1.00 83.38 101 GLU A N 1
ATOM 826 C CA . GLU A 1 101 ? -9.762 3.749 15.745 1.00 83.38 101 GLU A CA 1
ATOM 827 C C . GLU A 1 101 ? -9.185 3.424 17.128 1.00 83.38 101 GLU A C 1
ATOM 829 O O . GLU A 1 101 ? -9.932 3.044 18.029 1.00 83.38 101 GLU A O 1
ATOM 834 N N . PHE A 1 102 ? -7.891 3.660 17.348 1.00 86.94 102 PHE A N 1
ATOM 835 C CA . PHE A 1 102 ? -7.245 3.464 18.647 1.00 86.94 102 PHE A CA 1
ATOM 836 C C . PHE A 1 102 ? -7.861 4.361 19.723 1.00 86.94 102 PHE A C 1
ATOM 838 O O . PHE A 1 102 ? -8.188 3.890 20.812 1.00 86.94 102 PHE A O 1
ATOM 845 N N . ALA A 1 103 ? -8.129 5.629 19.398 1.00 88.06 103 ALA A N 1
ATOM 846 C CA . ALA A 1 103 ? -8.836 6.545 20.289 1.00 88.06 103 ALA A CA 1
ATOM 847 C C . ALA A 1 103 ? -10.266 6.065 20.606 1.00 88.06 103 ALA A C 1
ATOM 849 O O . ALA A 1 103 ? -10.692 6.121 21.762 1.00 88.06 103 ALA A O 1
ATOM 850 N N . ARG A 1 104 ? -11.002 5.544 19.611 1.00 86.44 104 ARG A N 1
ATOM 851 C CA . ARG A 1 104 ? -12.354 4.983 19.811 1.00 86.44 104 ARG A CA 1
ATOM 852 C C . ARG A 1 104 ? -12.334 3.753 20.722 1.00 86.44 104 ARG A C 1
ATOM 854 O O . ARG A 1 104 ? -13.206 3.635 21.583 1.00 86.44 104 ARG A O 1
ATOM 861 N N . ILE A 1 105 ? -11.366 2.851 20.546 1.00 86.25 105 ILE A N 1
ATOM 862 C CA . ILE A 1 105 ? -11.220 1.660 21.395 1.00 86.25 105 ILE A CA 1
ATOM 863 C C . ILE A 1 105 ? -10.829 2.061 22.818 1.00 86.25 105 ILE A C 1
ATOM 865 O O . ILE A 1 105 ? -11.480 1.606 23.752 1.00 86.25 105 ILE A O 1
ATOM 869 N N . ASN A 1 106 ? -9.856 2.958 22.993 1.00 87.25 106 ASN A N 1
ATOM 870 C CA . ASN A 1 106 ? -9.450 3.430 24.322 1.00 87.25 106 ASN A CA 1
ATOM 871 C C . ASN A 1 106 ? -10.585 4.124 25.071 1.00 87.25 106 ASN A C 1
ATOM 873 O O . ASN A 1 106 ? -10.776 3.873 26.258 1.00 87.25 106 ASN A O 1
ATOM 877 N N . LYS A 1 107 ? -11.377 4.959 24.386 1.00 89.69 107 LYS A N 1
ATOM 878 C CA . LYS A 1 107 ? -12.553 5.582 25.001 1.00 89.69 107 LYS A CA 1
ATOM 879 C C . LYS A 1 107 ? -13.525 4.524 25.525 1.00 89.69 107 LYS A C 1
ATOM 881 O O . LYS A 1 107 ? -13.923 4.591 26.680 1.00 89.69 107 LYS A O 1
ATOM 886 N N . LYS A 1 108 ? -13.848 3.520 24.704 1.00 86.62 108 LYS A N 1
ATOM 887 C CA . LYS A 1 108 ? -14.709 2.409 25.130 1.00 86.62 108 LYS A CA 1
ATOM 888 C C . LYS A 1 108 ? -14.097 1.630 26.283 1.00 86.62 108 LYS A C 1
ATOM 890 O O . LYS A 1 108 ? -14.819 1.280 27.199 1.00 86.62 108 LYS A O 1
ATOM 895 N N . TYR A 1 109 ? -12.791 1.377 26.250 1.00 86.25 109 TYR A N 1
ATOM 896 C CA . TYR A 1 109 ? 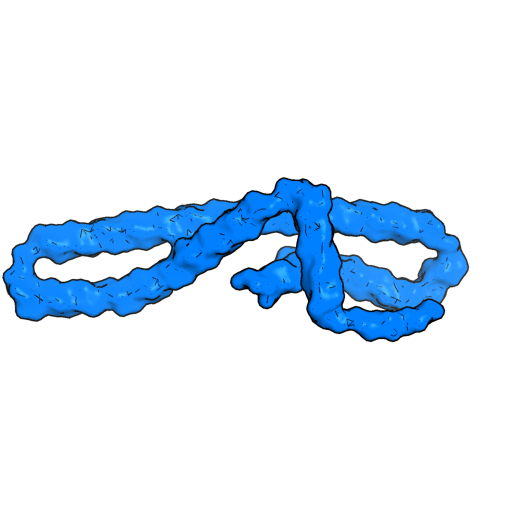-12.094 0.637 27.297 1.00 86.25 109 TYR A CA 1
ATOM 897 C C . TYR A 1 109 ? -12.204 1.329 28.666 1.00 86.25 109 TYR A C 1
ATOM 899 O O . TYR A 1 109 ? -12.440 0.656 29.663 1.00 86.25 109 TYR A O 1
ATOM 907 N N . HIS A 1 110 ? -12.126 2.664 28.711 1.00 86.44 110 HIS A N 1
ATOM 908 C CA . HIS A 1 110 ? -12.317 3.439 29.945 1.00 86.44 110 HIS A CA 1
ATOM 909 C C . HIS A 1 110 ? -13.765 3.473 30.459 1.00 86.44 110 HIS A C 1
ATOM 911 O O . HIS A 1 110 ? -13.983 3.706 31.642 1.00 86.44 110 HIS A O 1
ATOM 917 N N . GLU A 1 111 ? -14.754 3.259 29.591 1.00 89.62 111 GLU A N 1
ATOM 918 C CA . GLU A 1 111 ? -16.180 3.271 29.950 1.00 89.62 111 GLU A CA 1
ATOM 919 C C . GLU A 1 111 ? -16.684 1.893 30.430 1.00 89.62 111 GLU A C 1
ATOM 921 O O . GLU A 1 111 ? -17.843 1.757 30.827 1.00 89.62 111 GLU A O 1
ATOM 926 N N . ILE A 1 112 ? -15.842 0.854 30.393 1.00 88.44 112 ILE A N 1
ATOM 927 C CA . ILE A 1 112 ? -16.221 -0.509 30.779 1.00 88.44 112 ILE A CA 1
ATOM 928 C C . ILE A 1 112 ? -16.266 -0.650 32.302 1.00 88.44 112 ILE A C 1
ATOM 930 O O . ILE A 1 112 ? -15.341 -0.267 33.014 1.00 88.44 112 ILE A O 1
ATOM 934 N N . ALA A 1 113 ? -17.347 -1.255 32.802 1.00 88.88 113 ALA A N 1
ATOM 935 C CA . ALA A 1 113 ? -17.492 -1.558 34.218 1.00 88.88 113 ALA A CA 1
ATOM 936 C C . ALA A 1 113 ? -16.383 -2.508 34.694 1.00 88.88 113 ALA A C 1
ATOM 938 O O . ALA A 1 113 ? -16.089 -3.512 34.044 1.00 88.88 113 ALA A O 1
ATOM 939 N N . TYR A 1 114 ? -15.826 -2.221 35.870 1.00 84.69 114 TYR A N 1
ATOM 940 C CA . TYR A 1 114 ? -14.668 -2.926 36.425 1.00 84.69 114 TYR A CA 1
ATOM 941 C C . TYR A 1 114 ? -14.850 -4.454 36.504 1.00 84.69 114 TYR A C 1
ATOM 943 O O . TYR A 1 114 ? -13.930 -5.198 36.186 1.00 84.69 114 TYR A O 1
ATOM 951 N N . ALA A 1 115 ? -16.067 -4.933 36.785 1.00 84.75 115 ALA A N 1
ATOM 952 C CA . ALA A 1 115 ? -16.392 -6.363 36.807 1.00 84.75 115 ALA A CA 1
ATOM 953 C C . ALA A 1 115 ? -16.095 -7.097 35.481 1.00 84.75 115 ALA A C 1
ATOM 955 O O . ALA A 1 115 ? -15.829 -8.295 35.482 1.00 84.75 115 ALA A O 1
ATOM 956 N N . HIS A 1 116 ? -16.129 -6.398 34.343 1.00 83.94 116 HIS A N 1
ATOM 957 C CA . HIS A 1 116 ? -15.764 -6.967 33.044 1.00 83.94 116 HIS A CA 1
ATOM 958 C C . HIS A 1 116 ? -14.259 -6.893 32.761 1.00 83.94 116 HIS A C 1
ATOM 960 O O . HIS A 1 116 ? -13.772 -7.666 31.942 1.00 83.94 116 HIS A O 1
ATOM 966 N N . LEU A 1 117 ? -13.520 -6.000 33.427 1.00 84.75 117 LEU A N 1
ATOM 967 C CA . LEU A 1 117 ? -12.059 -5.910 33.307 1.00 84.75 117 LEU A CA 1
ATOM 968 C C . LEU A 1 117 ? -11.350 -7.059 34.035 1.00 84.75 117 LEU A C 1
ATOM 970 O O . LEU A 1 117 ? -10.231 -7.405 33.674 1.00 84.75 117 LEU A O 1
ATOM 974 N N . GLU A 1 118 ? -12.009 -7.667 35.022 1.00 86.44 118 GLU A N 1
ATOM 975 C CA . GLU A 1 118 ? -11.502 -8.843 35.735 1.00 86.44 118 GLU A CA 1
ATOM 976 C C . GLU A 1 118 ? -11.822 -10.167 35.025 1.00 86.44 118 GLU A C 1
ATOM 978 O O . GLU A 1 118 ? -11.245 -11.195 35.374 1.00 86.44 118 GLU A O 1
ATOM 983 N N . ASP A 1 119 ? -12.704 -10.168 34.014 1.00 90.81 119 ASP A N 1
ATOM 984 C CA . ASP A 1 119 ? -12.987 -11.368 33.219 1.00 90.81 119 ASP A CA 1
ATOM 985 C C . ASP A 1 119 ? -11.783 -11.697 32.313 1.00 90.81 119 ASP A C 1
ATOM 987 O O . ASP A 1 119 ? -11.507 -10.958 31.357 1.00 90.81 119 ASP A O 1
ATOM 991 N N . PRO A 1 120 ? -11.096 -12.839 32.521 1.00 87.19 120 PRO A N 1
ATOM 992 C CA . PRO A 1 120 ? -9.942 -13.221 31.712 1.00 87.19 120 PRO A CA 1
ATOM 993 C C . PRO A 1 120 ? -10.275 -13.316 30.222 1.00 87.19 120 PRO A C 1
ATOM 995 O O . PRO A 1 120 ? -9.447 -12.973 29.379 1.00 87.19 120 PRO A O 1
ATOM 998 N N . LYS A 1 121 ? -11.502 -13.732 29.870 1.00 88.69 121 LYS A N 1
ATOM 999 C CA . LYS A 1 121 ? -11.926 -13.851 28.466 1.00 88.69 121 LYS A CA 1
ATOM 1000 C C . LYS A 1 121 ? -12.058 -12.490 27.796 1.00 88.69 121 LYS A C 1
ATOM 1002 O O . LYS A 1 121 ? -11.820 -12.375 26.592 1.00 88.69 121 LYS A O 1
ATOM 1007 N N . PHE A 1 122 ? -12.476 -11.473 28.546 1.00 87.56 122 PHE A N 1
ATOM 1008 C CA . PHE A 1 122 ? -12.560 -10.111 28.040 1.00 87.56 122 PHE A CA 1
ATOM 1009 C C . PHE A 1 122 ? -11.160 -9.532 27.820 1.00 87.56 122 PHE A C 1
ATOM 1011 O O . PHE A 1 122 ? -10.880 -9.019 26.734 1.00 87.56 122 PHE A O 1
ATOM 1018 N N . VAL A 1 123 ? -10.270 -9.682 28.805 1.00 86.81 123 VAL A N 1
ATOM 1019 C CA . VAL A 1 123 ? -8.882 -9.198 28.732 1.00 86.81 123 VAL A CA 1
ATOM 1020 C C . VAL A 1 123 ? -8.142 -9.811 27.543 1.00 86.81 123 VAL A C 1
ATOM 1022 O O . VAL A 1 123 ? -7.482 -9.092 26.790 1.00 86.81 123 VAL A O 1
ATOM 1025 N N . ASP A 1 124 ? -8.302 -11.114 27.314 1.00 90.12 124 ASP A N 1
ATOM 1026 C CA . ASP A 1 124 ? -7.629 -11.806 26.211 1.00 90.12 124 ASP A CA 1
ATOM 1027 C C . ASP A 1 124 ? -8.124 -11.306 24.840 1.00 90.12 124 ASP A C 1
ATOM 1029 O O . ASP A 1 124 ? -7.337 -10.988 23.944 1.00 90.12 124 ASP A O 1
ATOM 1033 N N . LYS A 1 125 ? -9.441 -11.095 24.697 1.00 86.94 125 LYS A N 1
ATOM 1034 C CA . LYS A 1 125 ? -10.030 -10.482 23.493 1.00 86.94 125 LYS A CA 1
ATOM 1035 C C . LYS A 1 125 ? -9.568 -9.041 23.285 1.00 86.94 125 LYS A C 1
ATOM 1037 O O . LYS A 1 125 ? -9.294 -8.651 22.148 1.00 86.94 125 LYS A O 1
ATOM 1042 N N . ALA A 1 126 ? -9.474 -8.254 24.355 1.00 86.19 126 ALA A N 1
ATOM 1043 C CA . ALA A 1 126 ? -8.978 -6.884 24.288 1.00 86.19 126 ALA A CA 1
ATOM 1044 C C . ALA A 1 126 ? -7.517 -6.860 23.820 1.00 86.19 126 ALA A C 1
ATOM 1046 O O . ALA A 1 126 ? -7.179 -6.103 22.910 1.00 86.19 126 ALA A O 1
ATOM 1047 N N . LYS A 1 127 ? -6.671 -7.748 24.354 1.00 86.69 127 LYS A N 1
ATOM 1048 C CA . LYS A 1 127 ? -5.267 -7.884 23.945 1.00 86.69 127 LYS A CA 1
ATOM 1049 C C . LYS A 1 127 ? -5.130 -8.211 22.457 1.00 86.69 127 LYS A C 1
ATOM 1051 O O . LYS A 1 127 ? -4.323 -7.583 21.773 1.00 86.69 127 LYS A O 1
ATOM 1056 N N . ILE A 1 128 ? -5.947 -9.128 21.936 1.00 85.94 128 ILE A N 1
ATOM 1057 C CA . ILE A 1 128 ? -5.981 -9.448 20.499 1.00 85.94 128 ILE A CA 1
ATOM 1058 C C . ILE A 1 128 ? -6.392 -8.217 19.678 1.00 85.94 128 ILE A C 1
ATOM 1060 O O . ILE A 1 128 ? -5.752 -7.906 18.673 1.00 85.94 128 ILE A O 1
ATOM 1064 N N . ALA A 1 129 ? -7.422 -7.486 20.113 1.00 83.25 129 ALA A N 1
ATOM 1065 C CA . ALA A 1 129 ? -7.888 -6.285 19.421 1.00 83.25 129 ALA A CA 1
ATOM 1066 C C . ALA A 1 129 ? -6.818 -5.179 19.379 1.00 83.25 129 ALA A C 1
ATOM 1068 O O . ALA A 1 129 ? -6.604 -4.580 18.326 1.00 83.25 129 ALA A O 1
ATOM 1069 N N . PHE A 1 130 ? -6.110 -4.944 20.486 1.00 83.94 130 PHE A N 1
ATOM 1070 C CA . PHE A 1 130 ? -4.994 -3.997 20.531 1.00 83.94 130 PHE A CA 1
ATOM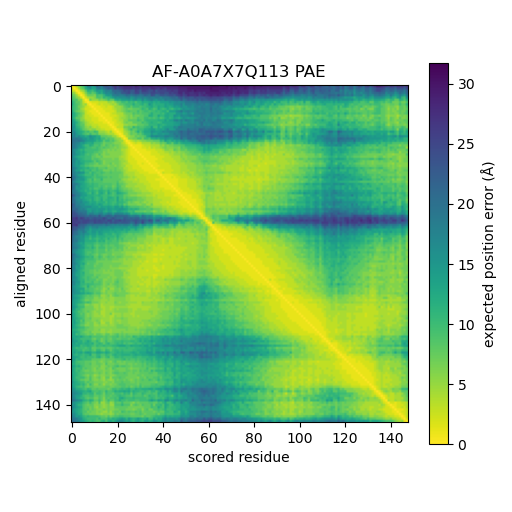 1071 C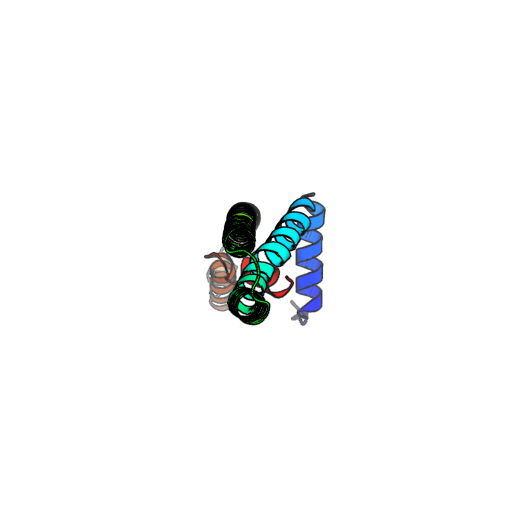 C . PHE A 1 130 ? -3.814 -4.463 19.676 1.00 83.94 130 PHE A C 1
ATOM 1073 O O . PHE A 1 130 ? -3.248 -3.665 18.929 1.00 83.94 130 PHE A O 1
ATOM 1080 N N . SER A 1 131 ? -3.486 -5.758 19.708 1.00 84.31 131 SER A N 1
ATOM 1081 C CA . SER A 1 131 ? -2.418 -6.320 18.876 1.00 84.31 131 SER A CA 1
ATOM 1082 C C . SER A 1 131 ? -2.712 -6.177 17.381 1.00 84.31 131 SER A C 1
ATOM 1084 O O . SER A 1 131 ? -1.795 -5.917 16.606 1.00 84.31 131 SER A O 1
ATOM 1086 N N . ALA A 1 132 ? -3.977 -6.290 16.969 1.00 82.06 132 ALA A N 1
ATOM 1087 C CA . ALA A 1 132 ? -4.390 -6.095 15.579 1.00 82.06 132 ALA A CA 1
ATOM 1088 C C . ALA A 1 132 ? -4.218 -4.645 15.081 1.00 82.06 132 ALA A C 1
ATOM 1090 O O . ALA A 1 132 ? -4.311 -4.402 13.878 1.00 82.06 132 ALA A O 1
ATOM 1091 N N . MET A 1 133 ? -3.966 -3.687 15.981 1.00 79.19 133 MET A N 1
ATOM 1092 C CA . MET A 1 133 ? -3.744 -2.273 15.657 1.00 79.19 133 MET A CA 1
ATOM 1093 C C . MET A 1 133 ? -2.326 -1.790 15.991 1.00 79.19 133 MET A C 1
ATOM 1095 O O . MET A 1 133 ? -2.067 -0.590 15.947 1.00 79.19 133 MET A O 1
ATOM 1099 N N . ASN A 1 134 ? -1.407 -2.694 16.338 1.00 78.38 134 ASN A N 1
ATOM 1100 C CA . ASN A 1 134 ? -0.112 -2.328 16.915 1.00 78.38 134 ASN A CA 1
ATOM 1101 C C . ASN A 1 134 ? 0.998 -2.050 15.883 1.00 78.38 134 ASN A C 1
ATOM 1103 O O . ASN A 1 134 ? 2.130 -1.765 16.257 1.00 78.38 134 ASN A O 1
ATOM 1107 N N . GLY A 1 135 ? 0.726 -2.136 14.580 1.00 70.44 135 GLY A N 1
ATOM 1108 C CA . GLY A 1 135 ? 1.775 -1.864 13.604 1.00 70.44 135 GLY A CA 1
ATOM 1109 C C . GLY A 1 135 ? 1.322 -1.811 12.161 1.00 70.44 135 GLY A C 1
ATOM 1110 O O . GLY A 1 135 ? 0.169 -2.107 11.832 1.00 70.44 135 GLY A O 1
ATOM 1111 N N . ASN A 1 136 ? 2.267 -1.380 11.328 1.00 72.06 136 ASN A N 1
ATOM 1112 C CA . ASN A 1 136 ? 2.091 -1.292 9.889 1.00 72.06 136 ASN A CA 1
ATOM 1113 C C . ASN A 1 136 ? 2.068 -2.697 9.290 1.00 72.06 136 ASN A C 1
ATOM 1115 O O . ASN A 1 136 ? 2.672 -3.620 9.843 1.00 72.06 136 ASN A O 1
ATOM 1119 N N . ASN A 1 137 ? 1.335 -2.864 8.194 1.00 69.88 137 ASN A N 1
ATOM 1120 C CA . ASN A 1 137 ? 1.155 -4.149 7.521 1.00 69.88 137 ASN A CA 1
ATOM 1121 C C . ASN A 1 137 ? 0.636 -5.296 8.426 1.00 69.88 137 ASN A C 1
ATOM 1123 O O . ASN A 1 137 ? 0.857 -6.478 8.166 1.00 69.88 137 ASN A O 1
ATOM 1127 N N . MET A 1 138 ? -0.072 -4.967 9.513 1.00 74.81 138 MET A N 1
ATOM 1128 C CA . MET A 1 138 ? -0.660 -5.937 10.442 1.00 74.81 138 MET A CA 1
ATOM 1129 C C . MET A 1 138 ? -2.141 -5.656 10.672 1.00 74.81 138 MET A C 1
ATOM 1131 O O . MET A 1 138 ? -2.570 -4.503 10.654 1.00 74.81 138 MET A O 1
ATOM 1135 N N . GLY A 1 139 ? -2.913 -6.726 10.902 1.00 76.56 139 GLY A N 1
ATOM 1136 C CA . GLY A 1 139 ? -4.313 -6.683 11.335 1.00 76.56 139 GLY A CA 1
ATOM 1137 C C . GLY A 1 139 ? -5.167 -5.677 10.561 1.00 76.56 139 GLY A C 1
ATOM 1138 O O . GLY A 1 139 ? -5.632 -5.976 9.465 1.00 76.56 139 GLY A O 1
ATOM 1139 N N . PHE A 1 140 ? -5.370 -4.491 11.140 1.00 75.62 140 PHE A N 1
ATOM 1140 C CA . PHE A 1 140 ? -6.145 -3.403 10.544 1.00 75.62 140 PHE A CA 1
ATOM 1141 C C . PHE A 1 140 ? -5.620 -2.955 9.173 1.00 75.62 140 PHE A C 1
ATOM 1143 O O . PHE A 1 140 ? -6.403 -2.876 8.234 1.00 75.62 140 PHE A O 1
ATOM 1150 N N . GLU A 1 141 ? -4.321 -2.685 9.048 1.00 74.38 141 GLU A N 1
ATOM 1151 C CA . GLU A 1 141 ? -3.713 -2.147 7.824 1.00 74.38 141 GLU A CA 1
ATOM 1152 C C . GLU A 1 141 ? -3.525 -3.226 6.752 1.00 74.38 141 GLU A C 1
ATOM 1154 O O . GLU A 1 141 ? -3.748 -2.980 5.568 1.00 74.38 141 GLU A O 1
ATOM 1159 N N . ASN A 1 142 ? -3.196 -4.451 7.172 1.00 76.38 142 ASN A N 1
ATOM 1160 C CA . ASN A 1 142 ? -3.027 -5.579 6.255 1.00 76.38 142 ASN A CA 1
ATOM 1161 C C . ASN A 1 142 ? -4.340 -5.951 5.548 1.00 76.38 142 ASN A C 1
ATOM 1163 O O . ASN A 1 142 ? -4.342 -6.342 4.390 1.00 76.38 142 ASN A O 1
ATOM 1167 N N . VAL A 1 143 ? -5.490 -5.790 6.214 1.00 76.12 143 VAL A N 1
ATOM 1168 C CA . VAL A 1 143 ? -6.792 -6.024 5.568 1.00 76.12 143 VAL A CA 1
ATOM 1169 C C . VAL A 1 143 ? -7.009 -5.072 4.387 1.00 76.12 143 VAL A C 1
ATOM 1171 O O . VAL A 1 143 ? -7.648 -5.467 3.418 1.00 76.12 143 VAL A O 1
ATOM 1174 N N . TYR A 1 144 ? -6.452 -3.859 4.416 1.00 71.75 144 TYR A N 1
ATOM 1175 C CA . TYR A 1 144 ? -6.536 -2.940 3.280 1.00 71.75 144 TYR A CA 1
ATOM 1176 C C . TYR A 1 144 ? -5.568 -3.323 2.155 1.00 71.75 144 TYR A C 1
ATOM 1178 O O . TYR A 1 144 ? -6.004 -3.398 1.011 1.00 71.75 144 TYR A O 1
ATOM 1186 N N . HIS A 1 145 ? -4.323 -3.671 2.489 1.00 72.44 145 HIS A N 1
ATOM 1187 C CA . HIS A 1 145 ? -3.333 -4.197 1.533 1.00 72.44 145 HIS A CA 1
ATOM 1188 C C . HIS A 1 145 ? -3.700 -5.577 0.957 1.00 72.44 145 HIS A C 1
ATOM 1190 O O . HIS A 1 145 ? -3.192 -5.989 -0.070 1.00 72.44 145 HIS A O 1
ATOM 1196 N N . SER A 1 146 ? -4.582 -6.346 1.598 1.00 69.81 146 SER A N 1
ATOM 1197 C CA . SER A 1 146 ? -5.060 -7.611 1.016 1.00 69.81 146 SER A CA 1
ATOM 1198 C C . SER A 1 146 ? -6.120 -7.415 -0.072 1.00 69.81 146 SER A C 1
ATOM 1200 O O . SER A 1 146 ? -6.437 -8.356 -0.796 1.00 69.81 146 SER A O 1
ATOM 1202 N N . ILE A 1 147 ? -6.721 -6.223 -0.143 1.00 65.56 147 ILE A N 1
ATOM 1203 C CA . ILE A 1 147 ? -7.759 -5.893 -1.127 1.00 65.56 147 ILE A CA 1
ATOM 1204 C C . ILE A 1 147 ? -7.133 -5.239 -2.374 1.00 65.56 147 ILE A C 1
ATOM 1206 O O . ILE A 1 147 ? -7.732 -5.328 -3.446 1.00 65.56 147 ILE A O 1
ATOM 1210 N N . PHE A 1 148 ? -5.953 -4.622 -2.240 1.00 53.97 148 PHE A N 1
ATOM 1211 C CA . PHE A 1 148 ? -5.228 -3.885 -3.280 1.00 53.97 148 PHE A CA 1
ATOM 1212 C C . PHE A 1 148 ? -3.753 -4.259 -3.257 1.00 53.97 148 PHE A C 1
ATOM 1214 O O . PHE A 1 148 ? -3.223 -4.584 -4.340 1.00 53.97 148 PHE A O 1
#

Foldseek 3Di:
DDPPPCDLVNVVVVLVVLCVVVVPPVLVVLVVLLCVLVVCLVVLVVCLVVLVVVCVVVVDDPVVVVVVVVVSVVSNVVSVVSNVVSVVVLVVVLVVVLVVVVVVLVVVVVVDDVVLVPPPVSVVVSVVVVVQSVDDCGNSNVSVVVVD

Sequence (148 aa):
MEEKKMTTWYIAKRQLKMLITERQYFVFFMMFINMVFAGTLPVIAAFIPRFIIDHLVSNTIESDIIMTIIFLTVFSLICAIVAVIGEYYDLGYFLGMRMKEFARINKKYHEIAYAHLEDPKFVDKAKIAFSAMNGNNMGFENVYHSIF

Solvent-accessible surface area (backbone atoms only — not comparable to full-atom values): 8342 Å² total; per-residue (Å²): 130,84,83,71,81,80,45,71,66,59,52,51,52,51,53,54,49,51,45,60,73,72,68,51,66,65,52,60,56,39,53,50,49,20,52,54,30,52,58,43,47,64,53,53,63,67,44,50,64,54,57,53,50,53,45,66,72,65,74,54,60,71,67,58,56,52,50,49,54,53,49,55,52,53,51,48,50,52,29,50,54,51,21,53,54,26,52,54,52,51,53,57,48,52,50,54,54,49,52,54,52,49,53,55,50,52,54,52,60,72,71,53,59,67,79,52,68,71,33,66,71,49,48,53,52,50,51,51,57,52,59,30,65,70,50,83,77,30,56,63,50,30,59,54,60,74,76,104

Secondary structure (DSSP, 8-state):
-------HHHHHHHHHHHHHHTT-THHHHHHHHHHHHHHHHHHHHHHHHHHHHHHHHTT--HHHHHHHHHHHHHHHHHHHHHHHHHHHHHHHHHHHHHHHHHHHHHHHHHTS-HHHHS-HHHHHHHHHHHHTTSSTTSHHHHHHHTT-

pLDDT: mean 80.0, std 9.93, range [35.16, 92.12]